Protein AF-A0A1V5G6Z6-F1 (afdb_monomer_lite)

Foldseek 3Di:
DDLFDKFAADDDPCDFLRHAADFDKFWWDWDADPVFGTWIAGPDGPPDDGQTAGDDFARVVPRRRHMFTAHAAPDHRGHDDRVVSRVSVCVVPVVCVVVVHTDMDGDDDDPPPPDD

Structure (mmCIF, N/CA/C/O backbone):
data_AF-A0A1V5G6Z6-F1
#
_entry.id   AF-A0A1V5G6Z6-F1
#
loop_
_atom_site.group_PDB
_atom_site.id
_atom_site.type_symbol
_atom_site.label_atom_id
_atom_site.label_alt_id
_atom_site.label_comp_id
_atom_site.label_asym_id
_atom_site.label_entity_id
_atom_site.label_seq_id
_atom_site.pdbx_PDB_ins_code
_atom_site.Cartn_x
_atom_site.Cartn_y
_atom_site.Cartn_z
_atom_site.occupancy
_atom_site.B_iso_or_equiv
_atom_site.auth_seq_id
_atom_site.auth_comp_id
_atom_site.auth_asym_id
_atom_site.auth_atom_id
_atom_site.pdbx_PDB_model_num
ATOM 1 N N . MET A 1 1 ? -1.825 18.705 -3.550 1.00 74.00 1 MET A N 1
ATOM 2 C CA . MET A 1 1 ? -0.417 18.332 -3.279 1.00 74.00 1 MET A CA 1
ATOM 3 C C . MET A 1 1 ? -0.271 16.823 -3.416 1.00 74.00 1 MET A C 1
ATOM 5 O O . MET A 1 1 ? -1.168 16.105 -2.994 1.00 74.00 1 MET A O 1
ATOM 9 N N . LYS A 1 2 ? 0.811 16.336 -4.028 1.00 91.12 2 LYS A N 1
ATOM 10 C CA . LYS A 1 2 ? 1.090 14.897 -4.156 1.00 91.12 2 LYS A CA 1
ATOM 11 C C . LYS A 1 2 ? 1.887 14.414 -2.941 1.00 91.12 2 LYS A C 1
ATOM 13 O O . LYS A 1 2 ? 2.914 15.009 -2.642 1.00 91.12 2 LYS A O 1
ATOM 18 N N . VAL A 1 3 ? 1.434 13.345 -2.276 1.00 94.75 3 VAL A N 1
ATOM 19 C CA . VAL A 1 3 ? 2.118 12.769 -1.096 1.00 94.75 3 VAL A CA 1
ATOM 20 C C . VAL A 1 3 ? 3.289 11.870 -1.506 1.00 94.75 3 VAL A C 1
ATOM 22 O O . VAL A 1 3 ? 4.396 12.012 -0.999 1.00 94.75 3 VAL A O 1
ATOM 25 N N . CYS A 1 4 ? 3.059 10.935 -2.429 1.00 97.06 4 CYS A N 1
ATOM 26 C CA . CYS A 1 4 ? 4.069 9.999 -2.925 1.00 97.06 4 CYS A CA 1
ATOM 27 C C . CYS A 1 4 ? 3.668 9.429 -4.298 1.00 97.06 4 CYS A C 1
ATOM 29 O O . CYS A 1 4 ? 2.641 9.805 -4.867 1.00 97.06 4 CYS A O 1
ATOM 31 N N . ASN A 1 5 ? 4.507 8.555 -4.850 1.00 97.44 5 ASN A N 1
ATOM 32 C CA . ASN A 1 5 ? 4.151 7.642 -5.936 1.00 97.44 5 ASN A CA 1
ATOM 33 C C . ASN A 1 5 ? 3.801 6.269 -5.355 1.00 97.44 5 ASN A C 1
ATOM 35 O O . ASN A 1 5 ? 4.155 5.986 -4.213 1.00 97.44 5 ASN A O 1
ATOM 39 N N . THR A 1 6 ? 3.190 5.396 -6.151 1.00 97.38 6 THR A N 1
ATOM 40 C CA . THR A 1 6 ? 3.014 3.983 -5.802 1.00 97.38 6 THR A CA 1
ATOM 41 C C . THR A 1 6 ? 3.621 3.067 -6.859 1.00 97.38 6 THR A C 1
ATOM 43 O O . THR A 1 6 ? 3.761 3.453 -8.019 1.00 97.38 6 THR A O 1
ATOM 46 N N . ILE A 1 7 ? 4.007 1.860 -6.445 1.00 97.81 7 ILE A N 1
ATOM 47 C CA . ILE A 1 7 ? 4.425 0.770 -7.331 1.00 97.81 7 ILE A CA 1
ATOM 48 C C . ILE A 1 7 ? 3.651 -0.507 -7.000 1.00 97.81 7 ILE A C 1
ATOM 50 O O . ILE A 1 7 ? 3.458 -0.862 -5.833 1.00 97.81 7 ILE A O 1
ATOM 54 N N . GLU A 1 8 ? 3.232 -1.214 -8.042 1.00 96.50 8 GLU A N 1
ATOM 55 C CA . GLU A 1 8 ? 2.403 -2.421 -7.985 1.00 96.50 8 GLU A CA 1
ATOM 56 C C . GLU A 1 8 ? 2.824 -3.392 -9.099 1.00 96.50 8 GLU A C 1
ATOM 58 O O . GLU A 1 8 ? 3.654 -3.063 -9.953 1.00 96.50 8 GLU A O 1
ATOM 63 N N . LEU A 1 9 ? 2.269 -4.604 -9.080 1.00 96.56 9 LEU A N 1
ATOM 64 C CA . LEU A 1 9 ? 2.352 -5.531 -10.210 1.00 96.56 9 LEU A CA 1
ATOM 65 C C . LEU A 1 9 ? 1.442 -5.064 -11.362 1.00 96.56 9 LEU A C 1
ATOM 67 O O . LEU A 1 9 ? 0.492 -4.326 -11.117 1.00 96.56 9 LEU A O 1
ATOM 71 N N . PRO A 1 10 ? 1.690 -5.488 -12.613 1.00 95.12 10 PRO A N 1
ATOM 72 C CA . PRO A 1 10 ? 0.754 -5.237 -13.707 1.00 95.12 10 PRO A CA 1
ATOM 73 C C . PRO A 1 10 ? -0.603 -5.906 -13.452 1.00 95.12 10 PRO A C 1
ATOM 75 O O . PRO A 1 10 ? -0.689 -6.906 -12.733 1.00 95.12 10 PRO A O 1
ATOM 78 N N . TRP A 1 11 ? -1.654 -5.383 -14.082 1.00 95.81 11 TRP A N 1
ATOM 79 C CA . TRP A 1 11 ? -2.969 -6.019 -14.067 1.00 95.81 11 TRP A CA 1
ATOM 80 C C . TRP A 1 11 ? -2.919 -7.373 -14.777 1.00 95.81 11 TRP A C 1
ATOM 82 O O . TRP A 1 11 ? -2.422 -7.484 -15.898 1.00 95.81 11 TRP A O 1
ATOM 92 N N . LYS A 1 12 ? -3.426 -8.406 -14.104 1.00 96.25 12 LYS A N 1
ATOM 93 C CA . LYS A 1 12 ? -3.585 -9.767 -14.621 1.00 96.25 12 LYS A CA 1
ATOM 94 C C . LYS A 1 12 ? -4.891 -10.356 -14.099 1.00 96.25 12 LYS A C 1
ATOM 96 O O . LYS A 1 12 ? -4.867 -11.342 -13.368 1.00 96.25 12 LYS A O 1
ATOM 101 N N . GLU A 1 13 ? -6.015 -9.719 -14.416 1.00 95.31 13 GLU A N 1
ATOM 102 C CA . GLU A 1 13 ? -7.361 -10.203 -14.060 1.00 95.31 13 GLU A CA 1
ATOM 103 C C . GLU A 1 13 ? -7.540 -10.480 -12.560 1.00 95.31 13 GLU A C 1
ATOM 105 O O . GLU A 1 13 ? -8.079 -11.510 -12.156 1.00 95.31 13 GLU A O 1
ATOM 110 N N . ASN A 1 14 ? -7.014 -9.588 -11.709 1.00 95.50 14 ASN A N 1
ATOM 111 C CA . ASN A 1 14 ? -7.038 -9.731 -10.249 1.00 95.50 14 ASN A CA 1
ATOM 112 C C . ASN A 1 14 ? -6.470 -11.080 -9.741 1.00 95.50 14 ASN A C 1
ATOM 114 O O . ASN A 1 14 ? -6.810 -11.547 -8.651 1.00 95.50 14 ASN A O 1
ATOM 118 N N . GLN A 1 15 ? -5.599 -11.738 -10.514 1.00 95.19 15 GLN A N 1
ATOM 119 C CA . GLN A 1 15 ? -5.029 -13.024 -10.128 1.00 95.19 15 GLN A CA 1
ATOM 120 C C . GLN A 1 15 ? -4.167 -12.911 -8.875 1.00 95.19 15 GLN A C 1
ATOM 122 O O . GLN A 1 15 ? -3.404 -11.959 -8.656 1.00 95.19 15 GLN A O 1
ATOM 127 N N . SER A 1 16 ? -4.253 -13.944 -8.041 1.00 94.00 16 SER A N 1
ATOM 128 C CA . SER A 1 16 ? -3.618 -13.893 -6.740 1.00 94.00 16 SER A CA 1
ATOM 129 C C . SER A 1 16 ? -2.094 -13.863 -6.814 1.00 94.00 16 SER A C 1
ATOM 131 O O . SER A 1 16 ? -1.470 -14.690 -7.465 1.00 94.00 16 SER A O 1
ATOM 133 N N . ARG A 1 17 ? -1.487 -12.922 -6.081 1.00 93.12 17 ARG A N 1
ATOM 134 C CA . ARG A 1 17 ? -0.030 -12.721 -5.938 1.00 93.12 17 ARG A CA 1
ATOM 135 C C . ARG A 1 17 ? 0.724 -12.272 -7.191 1.00 93.12 17 ARG A C 1
ATOM 137 O O . ARG A 1 17 ? 1.905 -11.963 -7.071 1.00 93.12 17 ARG A O 1
ATOM 144 N N . VAL A 1 18 ? 0.055 -12.196 -8.337 1.00 95.06 18 VAL A N 1
ATOM 145 C CA . VAL A 1 18 ? 0.668 -11.855 -9.630 1.00 95.06 18 VAL A CA 1
ATOM 146 C C . VAL A 1 18 ? 0.048 -10.622 -10.297 1.00 95.06 18 VAL A C 1
ATOM 148 O O . VAL A 1 18 ? 0.592 -10.156 -11.294 1.00 95.06 18 VAL A O 1
ATOM 151 N N . SER A 1 19 ? -1.050 -10.096 -9.744 1.00 95.88 19 SER A N 1
ATOM 152 C CA . SER A 1 19 ? -1.779 -8.923 -10.239 1.00 95.88 19 SER A CA 1
ATOM 153 C C . SER A 1 19 ? -1.819 -7.799 -9.201 1.00 95.88 19 SER A C 1
ATOM 155 O O . SER A 1 19 ? -1.842 -8.077 -7.994 1.00 95.88 19 SER A O 1
ATOM 157 N N . CYS A 1 20 ? -1.905 -6.545 -9.661 1.00 96.62 20 CYS A N 1
ATOM 158 C CA . CYS A 1 20 ? -2.516 -5.471 -8.868 1.00 96.62 20 CYS A CA 1
ATOM 159 C C . CYS A 1 20 ? -4.019 -5.722 -8.653 1.00 96.62 20 CYS A C 1
ATOM 161 O O . CYS A 1 20 ? -4.599 -6.660 -9.215 1.00 96.62 20 CYS A O 1
ATOM 163 N N . ILE A 1 21 ? -4.635 -4.908 -7.796 1.00 97.19 21 ILE A N 1
ATOM 164 C CA . ILE A 1 21 ? -6.052 -5.033 -7.436 1.00 97.19 21 ILE A CA 1
ATOM 165 C C . ILE A 1 21 ? -6.959 -4.257 -8.402 1.00 97.19 21 ILE A C 1
ATOM 167 O O . ILE A 1 21 ? -6.475 -3.357 -9.088 1.00 97.19 21 ILE A O 1
ATOM 171 N N . PRO A 1 22 ? -8.266 -4.576 -8.465 1.00 96.81 22 PRO A N 1
ATOM 172 C CA . PRO A 1 22 ? -9.192 -3.873 -9.342 1.00 96.81 22 PRO A CA 1
ATOM 173 C C . PRO A 1 22 ? -9.309 -2.402 -8.953 1.00 96.81 22 PRO A C 1
ATOM 175 O O . PRO A 1 22 ? -9.161 -2.038 -7.780 1.00 96.81 22 PRO A O 1
ATOM 178 N N . GLU A 1 23 ? -9.658 -1.563 -9.922 1.00 96.88 23 GLU A N 1
ATOM 179 C CA . GLU A 1 23 ? -10.081 -0.199 -9.628 1.00 96.88 23 GLU A CA 1
ATOM 180 C C . GLU A 1 23 ? -11.266 -0.181 -8.664 1.00 96.88 23 GLU A C 1
ATOM 182 O O . GLU A 1 23 ? -12.097 -1.089 -8.641 1.00 96.88 23 GLU A O 1
ATOM 187 N N . GLY A 1 24 ? -11.345 0.865 -7.849 1.00 97.00 24 GLY A N 1
ATOM 188 C CA . GLY A 1 24 ? -12.413 0.980 -6.870 1.00 97.00 24 GLY A CA 1
ATOM 189 C C . GLY A 1 24 ? -12.044 1.834 -5.673 1.00 97.00 24 GLY A C 1
ATOM 190 O O . GLY A 1 24 ? -10.958 2.411 -5.586 1.00 97.00 24 GLY A O 1
ATOM 191 N N . LYS A 1 25 ? -12.985 1.913 -4.731 1.00 98.06 25 LYS A N 1
ATOM 192 C CA . LYS A 1 25 ? -12.825 2.624 -3.465 1.00 98.06 25 LYS A CA 1
ATOM 193 C C . LYS A 1 25 ? -12.828 1.617 -2.324 1.00 98.06 25 LYS A C 1
ATOM 195 O O . LYS A 1 25 ? -13.829 0.946 -2.090 1.00 98.06 25 LYS A O 1
ATOM 200 N N . TYR A 1 26 ? -11.727 1.561 -1.588 1.00 98.31 26 TYR A N 1
ATOM 201 C CA . TYR A 1 26 ? -11.507 0.571 -0.540 1.00 98.31 26 TYR A CA 1
ATOM 202 C C . TYR A 1 26 ? -11.291 1.257 0.802 1.00 98.31 26 TYR A C 1
ATOM 204 O O . TYR A 1 26 ? -10.542 2.230 0.898 1.00 98.31 26 TYR A O 1
ATOM 212 N N . GLN A 1 27 ? -11.941 0.755 1.850 1.00 98.31 27 GLN A N 1
ATOM 213 C CA . GLN A 1 27 ? -11.706 1.239 3.208 1.00 98.31 27 GLN A CA 1
ATOM 214 C C . GLN A 1 27 ? -10.335 0.767 3.694 1.00 98.31 27 GLN A C 1
ATOM 216 O O . GLN A 1 27 ? -9.960 -0.387 3.476 1.00 98.31 27 GLN A O 1
ATOM 221 N N . LEU A 1 28 ? -9.613 1.635 4.397 1.00 98.56 28 LEU A N 1
ATOM 222 C CA . LEU A 1 28 ? -8.330 1.315 5.009 1.00 98.56 28 LEU A CA 1
ATOM 223 C C . LEU A 1 28 ? -8.490 0.983 6.493 1.00 98.56 28 LEU A C 1
ATOM 225 O O . LEU A 1 28 ? -9.268 1.620 7.202 1.00 98.56 28 LEU A O 1
ATOM 229 N N . THR A 1 29 ? -7.699 0.022 6.967 1.00 98.06 29 THR A N 1
ATOM 230 C CA . THR A 1 29 ? -7.587 -0.306 8.394 1.00 98.06 29 THR A CA 1
ATOM 231 C C . THR A 1 29 ? -6.131 -0.254 8.838 1.00 98.06 29 THR A C 1
ATOM 233 O O . THR A 1 29 ? -5.245 -0.788 8.168 1.00 98.06 29 THR A O 1
ATOM 236 N N . LYS A 1 30 ? -5.887 0.378 9.991 1.00 97.62 30 LYS A N 1
ATOM 237 C CA . LYS A 1 30 ? -4.585 0.391 10.669 1.00 97.62 30 LYS A CA 1
ATOM 238 C C . LYS A 1 30 ? -4.225 -1.028 11.105 1.00 97.62 30 LYS A C 1
ATOM 240 O O . LYS A 1 30 ? -5.038 -1.703 11.733 1.00 97.62 30 LYS A O 1
ATOM 245 N N . ARG A 1 31 ? -3.010 -1.485 10.793 1.00 97.19 31 ARG A N 1
ATOM 246 C CA . ARG A 1 31 ? -2.552 -2.832 11.145 1.00 97.19 31 ARG A CA 1
ATOM 247 C C . ARG A 1 31 ? -1.083 -2.844 11.555 1.00 97.19 31 ARG A C 1
ATOM 249 O O . ARG A 1 31 ? -0.264 -2.080 11.050 1.00 97.19 31 ARG A O 1
ATOM 256 N N . TYR A 1 32 ? -0.750 -3.764 12.453 1.00 97.31 32 TYR A N 1
ATOM 257 C CA . TYR A 1 32 ? 0.623 -4.113 12.797 1.00 97.31 32 TYR A CA 1
ATOM 258 C C . TYR A 1 32 ? 0.890 -5.592 12.505 1.00 97.31 32 TYR A C 1
ATOM 260 O O . TYR A 1 32 ? -0.001 -6.436 12.611 1.00 97.31 32 TYR A O 1
ATOM 268 N N . SER A 1 33 ? 2.123 -5.914 12.122 1.00 96.69 33 SER A N 1
ATOM 269 C CA . SER A 1 33 ? 2.623 -7.290 12.073 1.00 96.69 33 SER A CA 1
ATOM 270 C C . SER A 1 33 ? 4.122 -7.308 12.346 1.00 96.69 33 SER A C 1
ATOM 272 O O . SER A 1 33 ? 4.807 -6.350 12.000 1.00 96.69 33 SER A O 1
ATOM 274 N N . LEU A 1 34 ? 4.650 -8.416 12.871 1.00 96.56 34 LEU A N 1
ATOM 275 C CA . LEU A 1 34 ? 6.092 -8.561 13.118 1.00 96.56 34 LEU A CA 1
ATOM 276 C C . LEU A 1 34 ? 6.928 -8.378 11.842 1.00 96.56 34 LEU A C 1
ATOM 278 O O . LEU A 1 34 ? 7.995 -7.778 11.876 1.00 96.56 34 LEU A O 1
ATOM 282 N N . ARG A 1 35 ? 6.424 -8.856 10.697 1.00 93.88 35 ARG A N 1
ATOM 283 C CA . ARG A 1 35 ? 7.144 -8.803 9.418 1.00 93.88 35 ARG A CA 1
ATOM 284 C C . ARG A 1 35 ? 7.209 -7.400 8.812 1.00 93.88 35 ARG A C 1
ATOM 286 O O . ARG A 1 35 ? 8.241 -7.029 8.264 1.00 93.88 35 ARG A O 1
ATOM 293 N N . PHE A 1 36 ? 6.098 -6.664 8.831 1.00 94.75 36 PHE A N 1
ATOM 294 C CA . PHE A 1 36 ? 5.975 -5.387 8.113 1.00 94.75 36 PHE A CA 1
ATOM 295 C C . PHE A 1 36 ? 5.930 -4.165 9.032 1.00 94.75 36 PHE A C 1
ATOM 297 O O . PHE A 1 36 ? 5.894 -3.039 8.543 1.00 94.75 36 PHE A O 1
ATOM 304 N N . GLY A 1 37 ? 5.918 -4.363 10.351 1.00 97.25 37 GLY A N 1
ATOM 305 C CA . GLY A 1 37 ? 5.668 -3.295 11.309 1.00 97.25 37 GLY A CA 1
ATOM 306 C C . GLY A 1 37 ? 4.281 -2.681 11.112 1.00 97.25 37 GLY A C 1
ATOM 307 O O . GLY A 1 37 ? 3.317 -3.380 10.781 1.00 97.25 37 GLY A O 1
ATOM 308 N N . TRP A 1 38 ? 4.189 -1.367 11.310 1.00 98.00 38 TRP A N 1
ATOM 309 C CA . TRP A 1 38 ? 2.983 -0.579 11.063 1.00 98.00 38 TRP A CA 1
ATOM 310 C C . TRP A 1 38 ? 2.730 -0.399 9.565 1.00 98.00 38 TRP A C 1
ATOM 312 O O . TRP A 1 38 ? 3.607 0.043 8.827 1.00 98.00 38 TRP A O 1
ATOM 322 N N . HIS A 1 39 ? 1.520 -0.735 9.128 1.00 98.44 39 HIS A N 1
ATOM 323 C CA . HIS A 1 39 ? 1.089 -0.660 7.735 1.00 98.44 39 HIS A CA 1
ATOM 324 C C . HIS A 1 39 ? -0.443 -0.545 7.644 1.00 98.44 39 HIS A C 1
ATOM 326 O O . HIS A 1 39 ? -1.153 -0.587 8.653 1.00 98.44 39 HIS A O 1
ATOM 332 N N . LEU A 1 40 ? -0.967 -0.417 6.423 1.00 98.62 40 LEU A N 1
ATOM 333 C CA . LEU A 1 40 ? -2.411 -0.358 6.177 1.00 98.62 40 LEU A CA 1
ATOM 334 C C . LEU A 1 40 ? -2.898 -1.632 5.489 1.00 98.62 40 LEU A C 1
ATOM 336 O O . LEU A 1 40 ? -2.217 -2.183 4.625 1.00 98.62 40 LEU A O 1
ATOM 340 N N . LEU A 1 41 ? -4.094 -2.077 5.862 1.00 98.44 41 LEU A N 1
ATOM 341 C CA . LEU A 1 41 ? -4.853 -3.114 5.171 1.00 98.44 41 LEU A CA 1
ATOM 342 C C . LEU A 1 41 ? -5.871 -2.453 4.236 1.00 98.44 41 LEU A C 1
ATOM 344 O O . LEU A 1 41 ? -6.609 -1.565 4.665 1.00 98.44 41 LEU A O 1
ATOM 348 N N . VAL A 1 42 ? -5.925 -2.910 2.987 1.00 98.44 42 VAL A N 1
ATOM 349 C CA . VAL A 1 42 ? -6.968 -2.565 2.016 1.00 98.44 42 VAL A CA 1
ATOM 350 C C . VAL A 1 42 ? -8.084 -3.600 2.144 1.00 98.44 42 VAL A C 1
ATOM 352 O O . VAL A 1 42 ? -7.880 -4.780 1.854 1.00 98.44 42 VAL A O 1
ATOM 355 N N . ASN A 1 43 ? -9.248 -3.179 2.637 1.00 97.81 43 ASN A N 1
ATOM 356 C CA . ASN A 1 43 ? -10.351 -4.092 2.935 1.00 97.81 43 ASN A CA 1
ATOM 357 C C . ASN A 1 43 ? -11.218 -4.381 1.709 1.00 97.81 43 ASN A C 1
ATOM 359 O O . ASN A 1 43 ? -11.322 -3.554 0.806 1.00 97.81 43 ASN A O 1
ATOM 363 N N . ASN A 1 44 ? -11.920 -5.517 1.753 1.00 96.25 44 ASN A N 1
ATOM 364 C CA . ASN A 1 44 ? -12.983 -5.884 0.812 1.00 96.25 44 ASN A CA 1
ATOM 365 C C . ASN A 1 44 ? -12.538 -5.908 -0.661 1.00 96.25 44 ASN A C 1
ATOM 367 O O . ASN A 1 44 ? -13.315 -5.586 -1.557 1.00 96.25 44 ASN A O 1
ATOM 371 N N . VAL A 1 45 ? -11.287 -6.301 -0.920 1.00 96.94 45 VAL A N 1
ATOM 372 C CA . VAL A 1 45 ? -10.835 -6.590 -2.284 1.00 96.94 45 VAL A CA 1
ATOM 373 C C . VAL A 1 45 ? -11.413 -7.942 -2.698 1.00 96.94 45 VAL A C 1
ATOM 375 O O . VAL A 1 45 ? -11.125 -8.967 -2.083 1.00 96.94 45 VAL A O 1
ATOM 378 N N . VAL A 1 46 ? -12.251 -7.952 -3.735 1.00 94.06 46 VAL A N 1
ATOM 379 C CA . VAL A 1 46 ? -12.945 -9.161 -4.205 1.00 94.06 46 VAL A CA 1
ATOM 380 C C . VAL A 1 46 ? -11.935 -10.270 -4.508 1.00 94.06 46 VAL A C 1
ATOM 382 O O . VAL A 1 46 ? -10.954 -10.039 -5.214 1.00 94.06 46 VAL A O 1
ATOM 385 N N . ASN A 1 47 ? -12.170 -11.473 -3.973 1.00 94.12 47 ASN A N 1
ATOM 386 C CA . ASN A 1 47 ? -11.332 -12.668 -4.156 1.00 94.12 47 ASN A CA 1
ATOM 387 C C . ASN A 1 47 ? -9.851 -12.502 -3.760 1.00 94.12 47 ASN A C 1
ATOM 389 O O . ASN A 1 47 ? -8.997 -13.296 -4.166 1.00 94.12 47 ASN A O 1
ATOM 393 N N . ARG A 1 48 ? -9.517 -11.483 -2.958 1.00 95.44 48 ARG A N 1
ATOM 394 C CA . ARG A 1 48 ? -8.153 -11.229 -2.492 1.00 95.44 48 ARG A CA 1
ATOM 395 C C . ARG A 1 48 ? -8.155 -10.960 -0.999 1.00 95.44 48 ARG A C 1
ATOM 397 O O . ARG A 1 48 ? -8.916 -10.153 -0.486 1.00 95.44 48 ARG A O 1
ATOM 404 N N . ASN A 1 49 ? -7.219 -11.596 -0.313 1.00 92.38 49 ASN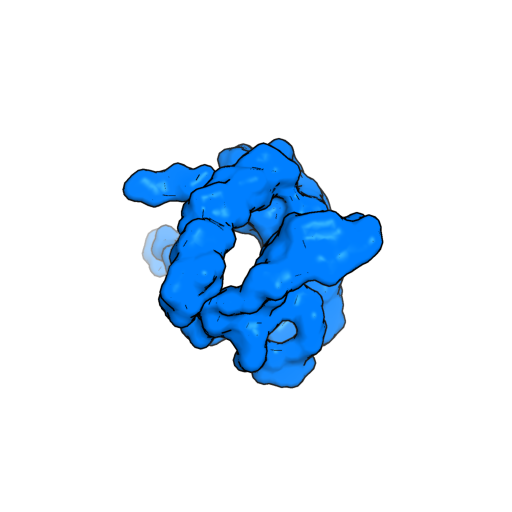 A N 1
ATOM 405 C CA . ASN A 1 49 ? -6.988 -11.376 1.106 1.00 92.38 49 ASN A CA 1
ATOM 406 C C . ASN A 1 49 ? -5.625 -10.728 1.311 1.00 92.38 49 ASN A C 1
ATOM 408 O O . ASN A 1 49 ? -4.691 -10.972 0.544 1.00 92.38 49 ASN A O 1
ATOM 412 N N . TYR A 1 50 ? -5.513 -9.947 2.384 1.00 94.88 50 TYR A N 1
ATOM 413 C CA . TYR A 1 50 ? -4.252 -9.349 2.825 1.00 94.88 50 TYR A CA 1
ATOM 414 C C . TYR A 1 50 ? -3.559 -8.500 1.759 1.00 94.88 50 TYR A C 1
ATOM 416 O O . TYR A 1 50 ? -2.349 -8.588 1.572 1.00 94.88 50 TYR A O 1
ATOM 424 N N . ILE A 1 51 ? -4.333 -7.649 1.088 1.00 98.06 51 ILE A N 1
ATOM 425 C CA . ILE A 1 51 ? -3.776 -6.570 0.280 1.00 98.06 51 ILE A CA 1
ATOM 426 C C . ILE A 1 51 ? -3.318 -5.468 1.226 1.00 98.06 51 ILE A C 1
ATOM 428 O O . ILE A 1 51 ? -4.124 -4.864 1.934 1.00 98.06 51 ILE A O 1
ATOM 432 N N . LEU A 1 52 ? -2.011 -5.243 1.277 1.00 98.31 52 LEU A N 1
ATOM 433 C CA . LEU A 1 52 ? -1.398 -4.304 2.207 1.00 98.31 52 LEU A CA 1
ATOM 434 C C . LEU A 1 52 ? -0.848 -3.089 1.463 1.00 98.31 52 LEU A C 1
ATOM 436 O O . L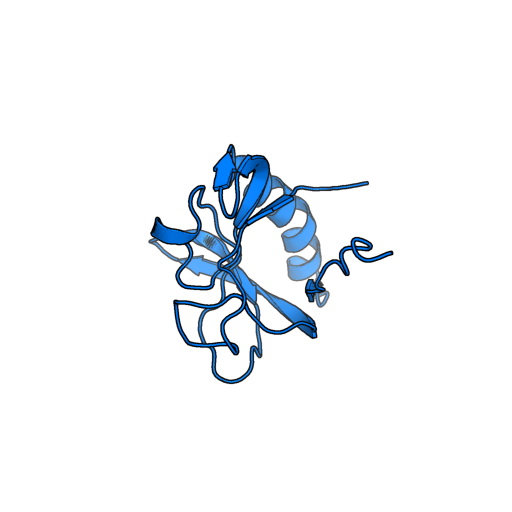EU A 1 52 ? -0.404 -3.200 0.321 1.00 98.31 52 LEU A O 1
ATOM 440 N N . ILE A 1 53 ? -0.800 -1.953 2.154 1.00 98.56 53 ILE A N 1
ATOM 441 C CA . ILE A 1 53 ? 0.062 -0.830 1.786 1.00 98.56 53 ILE A CA 1
ATOM 442 C C . ILE A 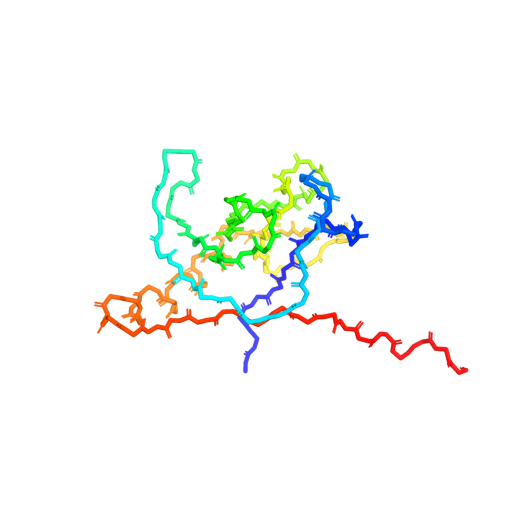1 53 ? 1.278 -0.885 2.707 1.00 98.56 53 ILE A C 1
ATOM 444 O O . ILE A 1 53 ? 1.171 -0.554 3.890 1.00 98.56 53 ILE A O 1
ATOM 448 N N . HIS A 1 54 ? 2.417 -1.344 2.188 1.00 98.44 54 HIS A N 1
ATOM 449 C CA . HIS A 1 54 ? 3.651 -1.523 2.960 1.00 98.44 54 HIS A CA 1
ATOM 450 C C . HIS A 1 54 ? 4.891 -1.159 2.143 1.00 98.44 54 HIS A C 1
ATOM 452 O O . HIS A 1 54 ? 4.833 -0.994 0.930 1.00 98.44 54 HIS A O 1
ATOM 458 N N . ALA A 1 55 ? 6.036 -1.015 2.807 1.00 98.38 55 ALA A N 1
ATOM 459 C CA . ALA A 1 55 ? 7.262 -0.604 2.140 1.00 98.38 55 ALA A CA 1
ATOM 460 C C . ALA A 1 55 ? 7.903 -1.775 1.375 1.00 98.38 55 ALA A C 1
ATOM 462 O O . ALA A 1 55 ? 8.164 -2.827 1.962 1.00 98.38 55 ALA A O 1
ATOM 463 N N . TYR A 1 56 ? 8.182 -1.553 0.092 1.00 98.38 56 TYR A N 1
ATOM 464 C CA . TYR A 1 56 ? 9.074 -2.334 -0.767 1.00 98.38 56 TYR A CA 1
ATOM 465 C C . TYR A 1 56 ? 9.500 -1.474 -1.967 1.00 98.38 56 TYR A C 1
ATOM 467 O O . TYR A 1 56 ? 8.908 -0.422 -2.210 1.00 98.38 56 TYR A O 1
ATOM 475 N N . ASN A 1 57 ? 10.547 -1.876 -2.689 1.00 98.44 57 ASN A N 1
ATOM 476 C CA . ASN A 1 57 ? 11.137 -1.062 -3.763 1.00 98.44 57 ASN A CA 1
ATOM 477 C C . ASN A 1 57 ? 11.118 -1.761 -5.135 1.00 98.44 57 ASN A C 1
ATOM 479 O O . ASN A 1 57 ? 11.279 -1.089 -6.154 1.00 98.44 57 ASN A O 1
ATOM 483 N N . ASP A 1 58 ? 10.898 -3.079 -5.174 1.00 98.19 58 ASP A N 1
ATOM 484 C CA . ASP A 1 58 ? 10.759 -3.862 -6.406 1.00 98.19 58 ASP A CA 1
ATOM 485 C C . ASP A 1 58 ? 9.472 -4.702 -6.361 1.00 98.19 58 ASP A C 1
ATOM 487 O O . ASP A 1 58 ? 9.371 -5.696 -5.636 1.00 98.19 58 ASP A O 1
ATOM 491 N N . ALA A 1 59 ? 8.464 -4.303 -7.141 1.00 97.44 59 ALA A N 1
ATOM 492 C CA . ALA A 1 59 ? 7.160 -4.956 -7.132 1.00 97.44 59 ALA A CA 1
ATOM 493 C C . ALA A 1 59 ? 7.233 -6.427 -7.567 1.00 97.44 59 ALA A C 1
ATOM 495 O O . ALA A 1 59 ? 6.567 -7.267 -6.964 1.00 97.44 59 ALA A O 1
ATOM 496 N N . LEU A 1 60 ? 8.072 -6.767 -8.552 1.00 96.12 60 LEU A N 1
ATOM 497 C CA . LEU A 1 60 ? 8.190 -8.144 -9.044 1.00 96.12 60 LEU A CA 1
ATOM 498 C C . LEU A 1 60 ? 8.757 -9.087 -7.981 1.00 96.12 60 LEU A C 1
ATOM 500 O O . LEU A 1 60 ? 8.379 -10.256 -7.931 1.00 96.12 60 LEU A O 1
ATOM 504 N N . LYS A 1 61 ? 9.643 -8.583 -7.119 1.00 96.00 61 LYS A N 1
ATOM 505 C CA . LYS A 1 61 ? 10.292 -9.384 -6.073 1.00 96.00 61 LYS A CA 1
ATOM 506 C C . LYS A 1 61 ? 9.494 -9.423 -4.773 1.00 96.00 61 LYS A C 1
ATOM 508 O O . LYS A 1 61 ? 9.505 -10.437 -4.074 1.00 96.00 61 LYS A O 1
ATOM 513 N N . GLU A 1 62 ? 8.824 -8.326 -4.429 1.00 96.25 62 GLU A N 1
ATOM 514 C CA . GLU A 1 62 ? 8.362 -8.093 -3.057 1.00 96.25 62 GLU A CA 1
ATOM 515 C C . GLU A 1 62 ? 6.841 -7.919 -2.923 1.00 96.25 62 GLU A C 1
ATOM 517 O O . GLU A 1 62 ? 6.301 -8.278 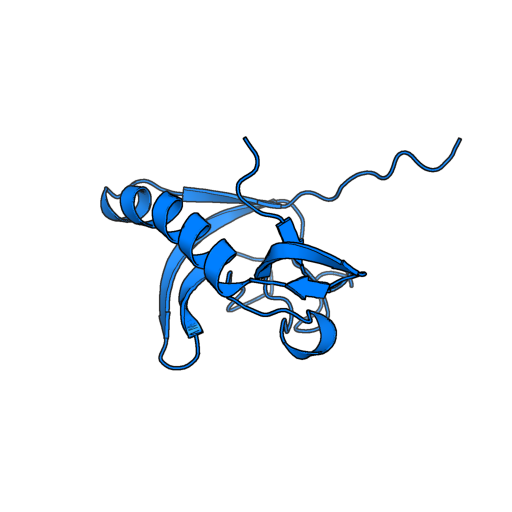-1.877 1.00 96.25 62 GLU A O 1
ATOM 522 N N . SER A 1 63 ? 6.137 -7.427 -3.956 1.00 94.44 63 SER A N 1
ATOM 523 C CA . SER A 1 63 ? 4.731 -6.988 -3.841 1.00 94.44 63 SER A CA 1
ATOM 524 C C . SER A 1 63 ? 3.775 -8.126 -3.481 1.00 94.44 63 SER A C 1
ATOM 526 O O . SER A 1 63 ? 2.946 -7.986 -2.584 1.00 94.44 63 SER A O 1
ATOM 528 N N . LYS A 1 64 ? 3.830 -9.248 -4.216 1.00 93.62 64 LYS A N 1
ATOM 529 C CA . LYS A 1 64 ? 2.805 -10.314 -4.155 1.00 93.62 64 LYS A CA 1
ATOM 530 C C . LYS A 1 64 ? 1.367 -9.761 -4.274 1.00 93.62 64 LYS A C 1
ATOM 532 O O . LYS A 1 64 ? 0.429 -10.290 -3.668 1.00 93.62 64 LYS A O 1
ATOM 537 N N . GLY A 1 65 ? 1.196 -8.698 -5.061 1.00 94.25 65 GLY A N 1
ATOM 538 C CA . GLY A 1 65 ? -0.067 -7.997 -5.294 1.00 94.25 65 GLY A CA 1
ATOM 539 C C . GLY A 1 65 ? -0.464 -6.985 -4.212 1.00 94.25 65 GLY A C 1
ATOM 540 O O . GLY A 1 65 ? -1.610 -6.552 -4.204 1.00 94.25 65 GLY A O 1
ATOM 541 N N . CYS A 1 66 ? 0.443 -6.636 -3.296 1.00 97.75 66 CYS A N 1
ATOM 542 C CA . CYS A 1 66 ? 0.307 -5.476 -2.410 1.00 97.75 66 CYS A CA 1
ATOM 543 C C . CYS A 1 66 ? 0.666 -4.171 -3.143 1.00 97.75 66 CYS A C 1
ATOM 545 O O . CYS A 1 66 ? 1.030 -4.191 -4.320 1.00 97.75 66 CYS A O 1
ATOM 547 N N . ILE A 1 67 ? 0.590 -3.052 -2.419 1.00 98.38 67 ILE A N 1
ATOM 548 C CA . ILE A 1 67 ? 0.879 -1.699 -2.904 1.00 98.38 67 ILE A CA 1
ATOM 549 C C . ILE A 1 67 ? 2.032 -1.115 -2.080 1.00 98.38 67 ILE A C 1
ATOM 551 O O . ILE A 1 67 ? 1.997 -1.176 -0.849 1.00 98.38 67 ILE A O 1
ATOM 555 N N . ALA A 1 68 ? 3.034 -0.512 -2.726 1.00 98.44 68 ALA A N 1
ATOM 556 C CA . ALA A 1 68 ? 4.078 0.238 -2.029 1.00 98.44 68 ALA A CA 1
ATOM 557 C C . ALA A 1 68 ? 4.031 1.710 -2.392 1.00 98.44 68 ALA A C 1
ATOM 559 O O . ALA A 1 68 ? 4.138 2.035 -3.576 1.00 98.44 68 ALA A O 1
ATOM 560 N N . PRO A 1 69 ? 3.978 2.609 -1.399 1.00 98.38 69 PRO A N 1
ATOM 561 C CA . PRO A 1 69 ? 4.334 3.995 -1.616 1.00 98.38 69 PRO A CA 1
ATOM 562 C C . PRO A 1 69 ? 5.854 4.104 -1.807 1.00 98.38 69 PRO A C 1
ATOM 564 O O . PRO A 1 69 ? 6.624 3.465 -1.094 1.00 98.38 69 PRO A O 1
ATOM 567 N N . VAL A 1 70 ? 6.296 4.937 -2.748 1.00 98.56 70 VAL A N 1
ATOM 568 C CA . VAL A 1 70 ? 7.702 5.288 -3.005 1.00 98.56 70 VAL A CA 1
ATOM 569 C C . VAL A 1 70 ? 7.826 6.791 -3.222 1.00 98.56 70 VAL A C 1
ATOM 571 O O . VAL A 1 70 ? 6.932 7.432 -3.779 1.00 98.56 70 VAL A O 1
ATOM 574 N N . SER A 1 71 ? 8.937 7.391 -2.796 1.00 98.06 71 SER A N 1
ATOM 575 C CA . SER A 1 71 ? 9.141 8.829 -3.013 1.00 98.06 71 SER A CA 1
ATOM 576 C C . SER A 1 71 ? 9.458 9.114 -4.480 1.00 98.06 71 SER A C 1
ATOM 578 O O . SER A 1 71 ? 8.929 10.063 -5.052 1.00 98.06 71 SER A O 1
ATOM 580 N N . VAL A 1 72 ? 10.277 8.263 -5.104 1.00 97.88 72 VAL A N 1
ATOM 581 C CA . VAL A 1 72 ? 10.754 8.432 -6.484 1.00 97.88 72 VAL A CA 1
ATOM 582 C C . VAL A 1 72 ? 10.570 7.126 -7.249 1.00 97.88 72 VAL A C 1
ATOM 584 O O . VAL A 1 72 ? 10.900 6.057 -6.732 1.00 97.88 72 VAL A O 1
ATOM 587 N N . LEU A 1 73 ? 10.042 7.222 -8.471 1.00 98.12 73 LEU A N 1
ATOM 588 C CA . LEU A 1 73 ? 9.973 6.112 -9.420 1.00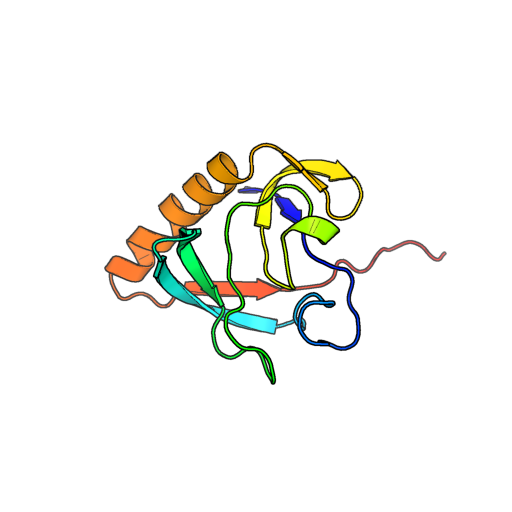 98.12 73 LEU A CA 1
ATOM 589 C C . LEU A 1 73 ? 11.316 5.974 -10.134 1.00 98.12 73 LEU A C 1
ATOM 591 O O . LEU A 1 73 ? 11.888 6.970 -10.568 1.00 98.12 73 LEU A O 1
ATOM 595 N N . THR A 1 74 ? 11.806 4.746 -10.261 1.00 97.75 74 THR A N 1
ATOM 596 C CA . THR A 1 74 ? 13.075 4.438 -10.945 1.00 97.75 74 THR A CA 1
ATOM 597 C C . THR A 1 74 ? 12.887 3.513 -12.144 1.00 97.75 74 THR A C 1
ATOM 599 O O . THR A 1 74 ? 13.828 3.280 -12.895 1.00 97.75 74 THR A O 1
ATOM 602 N N . GLY A 1 75 ? 11.675 2.991 -12.344 1.00 95.88 75 GLY A N 1
ATOM 603 C CA . GLY A 1 75 ? 11.296 2.190 -13.500 1.00 95.88 75 GLY A CA 1
ATOM 604 C C . GLY A 1 75 ? 9.938 1.523 -13.301 1.00 95.88 75 GLY A C 1
ATOM 605 O O . GLY A 1 75 ? 9.269 1.727 -12.286 1.00 95.88 75 GLY A O 1
ATOM 606 N N . ASN A 1 76 ? 9.535 0.687 -14.257 1.00 94.75 76 ASN A N 1
ATOM 607 C CA . ASN A 1 76 ? 8.273 -0.049 -14.178 1.00 94.75 76 ASN A CA 1
ATOM 608 C C . ASN A 1 76 ? 8.251 -0.961 -12.946 1.00 94.75 76 ASN A C 1
ATOM 610 O O . ASN A 1 76 ? 9.106 -1.835 -12.794 1.00 94.75 76 ASN A O 1
ATOM 614 N N . GLY A 1 77 ? 7.287 -0.729 -12.052 1.00 96.12 77 GLY A N 1
ATOM 615 C CA . GLY A 1 77 ? 7.172 -1.458 -10.788 1.00 96.12 77 GLY A CA 1
ATOM 616 C C . GLY A 1 77 ? 8.357 -1.255 -9.834 1.00 96.12 77 GLY A C 1
ATOM 617 O O . GLY A 1 77 ? 8.529 -2.057 -8.918 1.00 96.12 77 GLY A O 1
ATOM 618 N N . LYS A 1 78 ? 9.188 -0.223 -10.039 1.00 98.19 78 LYS A N 1
ATOM 619 C CA . LYS A 1 78 ? 10.393 0.040 -9.243 1.00 98.19 78 LYS A CA 1
ATOM 620 C C . LYS A 1 78 ? 10.449 1.479 -8.753 1.00 98.19 78 LYS A C 1
ATOM 622 O O . LYS A 1 78 ? 10.150 2.430 -9.477 1.00 98.19 78 LYS A O 1
ATOM 627 N N . GLY A 1 79 ? 10.880 1.637 -7.511 1.00 98.25 79 GLY A N 1
ATOM 628 C CA . GLY A 1 79 ? 11.076 2.942 -6.902 1.00 98.25 79 GLY A CA 1
ATOM 629 C C . GLY A 1 79 ? 12.017 2.881 -5.712 1.00 98.25 79 GLY A C 1
ATOM 630 O O . GLY A 1 79 ? 12.534 1.827 -5.356 1.00 98.25 79 GLY A O 1
ATOM 631 N N . ILE A 1 80 ? 12.256 4.034 -5.097 1.00 98.50 80 ILE A N 1
ATOM 632 C CA . ILE A 1 80 ? 13.145 4.161 -3.939 1.00 98.50 80 ILE A CA 1
ATOM 633 C C . ILE A 1 80 ? 12.486 4.938 -2.800 1.00 98.50 80 ILE A C 1
ATOM 635 O O . ILE A 1 80 ? 11.520 5.684 -2.986 1.00 98.50 80 ILE A O 1
ATOM 639 N N . ARG A 1 81 ? 13.064 4.784 -1.602 1.00 98.12 81 ARG A N 1
ATOM 640 C CA . ARG A 1 81 ? 12.636 5.441 -0.354 1.00 98.12 81 ARG A CA 1
ATOM 641 C C . ARG A 1 81 ? 11.202 5.082 0.070 1.00 98.12 81 ARG A C 1
ATOM 643 O O . ARG A 1 81 ? 10.505 5.904 0.659 1.00 98.12 81 ARG A O 1
ATOM 650 N N . SER A 1 82 ? 10.779 3.836 -0.157 1.00 98.31 82 SER A N 1
ATOM 651 C CA . SER A 1 82 ? 9.435 3.369 0.224 1.00 98.31 82 SER A CA 1
ATOM 652 C C . SER A 1 82 ? 9.098 3.516 1.704 1.00 98.31 82 SER A C 1
ATOM 654 O O . SER A 1 82 ? 7.970 3.845 2.046 1.00 98.31 82 SER A O 1
ATOM 656 N N . ARG A 1 83 ? 10.075 3.344 2.602 1.00 98.25 83 ARG A N 1
ATOM 657 C CA . ARG A 1 83 ? 9.868 3.540 4.048 1.00 98.25 83 ARG A CA 1
ATOM 658 C C . ARG A 1 83 ? 9.501 4.983 4.398 1.00 98.25 83 ARG A C 1
ATOM 660 O O . ARG A 1 83 ? 8.573 5.190 5.169 1.00 98.25 83 ARG A O 1
ATOM 667 N N . VAL A 1 84 ? 10.186 5.957 3.796 1.00 98.12 84 VAL A N 1
ATOM 668 C CA . VAL A 1 84 ? 9.903 7.388 3.999 1.00 98.12 84 VAL A CA 1
ATOM 669 C C . VAL A 1 84 ? 8.523 7.728 3.444 1.00 98.12 84 VAL A C 1
ATOM 671 O O . VAL A 1 84 ? 7.715 8.357 4.119 1.00 98.12 84 VAL A O 1
ATOM 674 N N . ALA A 1 85 ? 8.219 7.254 2.233 1.00 98.44 85 ALA A N 1
ATOM 675 C CA . ALA A 1 85 ? 6.911 7.459 1.623 1.00 98.44 85 ALA A CA 1
ATOM 676 C C . ALA A 1 85 ? 5.780 6.816 2.443 1.00 98.44 85 ALA A C 1
ATOM 678 O O . ALA A 1 85 ? 4.742 7.440 2.644 1.00 98.44 85 ALA A O 1
ATOM 679 N N . LEU A 1 86 ? 5.992 5.606 2.971 1.00 98.56 86 LEU A N 1
ATOM 680 C CA . LEU A 1 86 ? 5.035 4.946 3.854 1.00 98.56 86 LEU A CA 1
ATOM 681 C C . LEU A 1 86 ? 4.820 5.757 5.130 1.00 98.56 86 LEU A C 1
ATOM 683 O O . LEU A 1 86 ? 3.675 6.007 5.475 1.00 98.56 86 LEU A O 1
ATOM 687 N N . GLN A 1 87 ? 5.882 6.214 5.797 1.00 98.19 87 GLN A N 1
ATOM 688 C CA . GLN A 1 87 ? 5.761 7.032 7.010 1.00 98.19 87 GLN A CA 1
ATOM 689 C C . GLN A 1 87 ? 4.913 8.289 6.784 1.00 98.19 87 GLN A C 1
ATOM 691 O O . GLN A 1 87 ? 4.048 8.573 7.607 1.00 98.19 87 GLN A O 1
ATOM 696 N N . LEU A 1 88 ? 5.093 8.979 5.652 1.00 98.00 88 LEU A N 1
ATOM 697 C CA . LEU A 1 88 ? 4.266 10.133 5.279 1.00 98.00 88 LEU A CA 1
ATOM 698 C C . LEU A 1 88 ? 2.793 9.757 5.070 1.00 98.00 88 LEU A C 1
ATOM 700 O O . LEU A 1 88 ? 1.897 10.481 5.492 1.00 98.00 88 LEU A O 1
ATOM 704 N N . VAL A 1 89 ? 2.519 8.614 4.435 1.00 98.19 89 VAL A N 1
ATOM 705 C CA . VAL A 1 89 ? 1.141 8.119 4.294 1.00 98.19 89 VAL A CA 1
ATOM 706 C C . VAL A 1 89 ? 0.544 7.803 5.668 1.00 98.19 89 VAL A C 1
ATOM 708 O O . VAL A 1 89 ? -0.574 8.223 5.961 1.00 98.19 89 VAL A O 1
ATOM 711 N N . LEU A 1 90 ? 1.282 7.103 6.533 1.00 98.31 90 LEU A N 1
ATOM 712 C CA . LEU A 1 90 ? 0.803 6.735 7.866 1.00 98.31 90 LEU A CA 1
ATOM 713 C C . LEU A 1 90 ? 0.562 7.966 8.748 1.00 98.31 90 LEU A C 1
ATOM 715 O O . LEU A 1 90 ? -0.438 7.993 9.459 1.00 98.31 90 LEU A O 1
ATOM 719 N N . SER A 1 91 ? 1.409 8.999 8.670 1.00 97.94 91 SER A N 1
ATOM 720 C CA . SER A 1 91 ? 1.242 10.229 9.458 1.00 97.94 91 SER A CA 1
ATOM 721 C C . SER A 1 91 ? -0.008 11.024 9.079 1.00 97.94 91 SER A C 1
ATOM 723 O O . SER A 1 91 ? -0.497 11.802 9.888 1.00 97.94 91 SER A O 1
ATOM 725 N N . ILE A 1 92 ? -0.528 10.834 7.863 1.00 97.19 92 ILE A N 1
ATOM 726 C CA . ILE A 1 92 ? -1.785 11.440 7.404 1.00 97.19 92 ILE A CA 1
ATOM 727 C C . ILE A 1 92 ? -2.976 10.551 7.779 1.00 97.19 92 ILE A C 1
ATOM 729 O O . ILE A 1 92 ? -4.001 11.039 8.245 1.00 97.19 92 ILE A O 1
ATOM 733 N N . VAL A 1 93 ? -2.856 9.237 7.571 1.00 97.81 93 VAL A N 1
ATOM 734 C CA . VAL A 1 93 ? -3.985 8.303 7.689 1.00 97.81 93 VAL A CA 1
ATOM 735 C C . VAL A 1 93 ? -4.276 7.911 9.139 1.00 97.81 93 VAL A C 1
ATOM 737 O O . VAL A 1 93 ? -5.441 7.792 9.514 1.00 97.81 93 VAL A O 1
ATOM 740 N N . TYR A 1 94 ? -3.252 7.682 9.963 1.00 98.19 94 TYR A N 1
ATOM 741 C CA . TYR A 1 94 ? -3.447 7.171 11.325 1.00 98.19 94 TYR A CA 1
ATOM 742 C C . TYR A 1 94 ? -4.201 8.127 12.249 1.00 98.19 94 TYR A C 1
ATOM 744 O O . TYR A 1 94 ? -5.119 7.635 12.901 1.00 98.19 94 TYR A O 1
ATOM 752 N N . PRO A 1 95 ? -3.921 9.445 12.274 1.00 98.31 95 PRO A N 1
ATOM 753 C CA . PRO A 1 95 ? -4.680 10.363 13.121 1.00 98.31 95 PRO A CA 1
ATOM 754 C C . PRO A 1 95 ? -6.181 10.344 12.818 1.00 98.31 95 PRO A C 1
ATOM 756 O O . PRO A 1 95 ? -7.000 10.421 13.727 1.00 98.31 95 PRO A O 1
ATOM 759 N N . GLU A 1 96 ? -6.560 10.200 11.547 1.00 98.31 96 GLU A N 1
ATOM 760 C CA . GLU A 1 96 ? -7.968 10.134 11.151 1.00 98.31 96 GLU A CA 1
ATOM 761 C C . GLU A 1 96 ? -8.619 8.814 11.570 1.00 98.31 96 GLU A C 1
ATOM 763 O O . GLU A 1 96 ? -9.715 8.815 12.129 1.00 98.31 96 GLU A O 1
ATOM 768 N N . LEU A 1 97 ? -7.923 7.691 11.385 1.00 97.81 97 LEU A N 1
ATOM 769 C CA . LEU A 1 97 ? -8.406 6.397 11.871 1.00 97.81 97 LEU A CA 1
ATOM 770 C C . LEU A 1 97 ? -8.544 6.371 13.404 1.00 97.81 97 LEU A C 1
ATOM 772 O O . LEU A 1 97 ? -9.492 5.785 13.919 1.00 97.81 97 LEU A O 1
ATOM 776 N N . GLU A 1 98 ? -7.630 7.011 14.136 1.00 97.06 98 GLU A N 1
ATOM 777 C CA . GLU A 1 98 ? -7.641 7.091 15.606 1.00 97.06 98 GLU A CA 1
ATOM 778 C C . GLU A 1 98 ? -8.779 7.960 16.150 1.00 97.06 98 GLU A C 1
ATOM 780 O O . GLU A 1 98 ? -9.316 7.660 17.213 1.00 97.06 98 GLU A O 1
ATOM 785 N N . LYS A 1 99 ? -9.222 8.971 15.394 1.00 98.06 99 LYS A N 1
ATOM 786 C CA . LYS A 1 99 ? -10.452 9.731 15.685 1.00 98.06 99 LYS A CA 1
ATOM 787 C C . LYS A 1 99 ? -11.736 8.931 15.420 1.00 98.06 99 LYS A C 1
ATOM 789 O O . LYS A 1 99 ? -12.826 9.436 15.663 1.00 98.06 99 LYS A O 1
ATOM 794 N N . GLY A 1 100 ? -11.627 7.712 14.888 1.00 97.00 100 GLY A N 1
ATOM 795 C CA . GLY A 1 100 ? -12.766 6.893 14.472 1.00 97.00 100 GLY A CA 1
ATOM 796 C C . GLY A 1 100 ? -13.305 7.232 13.079 1.00 97.00 100 GLY A C 1
ATOM 797 O O . GLY A 1 100 ? -14.310 6.655 12.657 1.00 97.00 100 GLY A O 1
ATOM 798 N N . ASN A 1 101 ? -12.643 8.123 12.330 1.00 98.19 101 ASN A N 1
ATOM 799 C CA . ASN A 1 101 ? -13.049 8.443 10.966 1.00 98.19 101 ASN A CA 1
ATOM 800 C C . ASN A 1 101 ? -12.741 7.269 10.029 1.00 98.19 101 ASN A C 1
ATOM 802 O O . ASN A 1 101 ? -11.712 6.597 10.127 1.00 98.19 101 ASN A O 1
ATOM 806 N N . LYS A 1 102 ? -13.625 7.039 9.056 1.00 98.06 102 LYS A N 1
ATOM 807 C CA . LYS A 1 102 ? -13.383 6.054 7.996 1.00 98.06 102 LYS A CA 1
ATOM 808 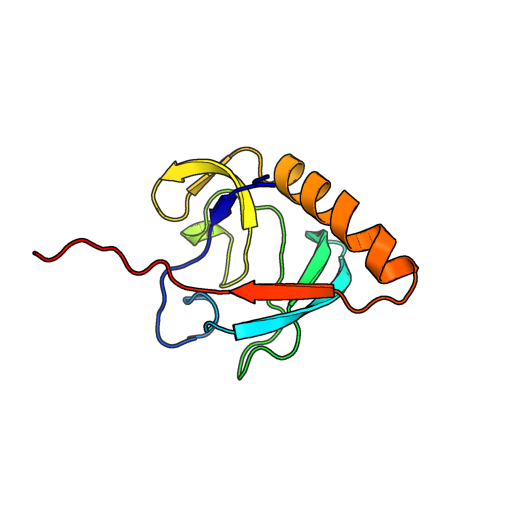C C . LYS A 1 102 ? -12.506 6.676 6.915 1.00 98.06 102 LYS A C 1
ATOM 810 O O . LYS A 1 102 ? -12.923 7.618 6.245 1.00 98.06 102 LYS A O 1
ATOM 815 N N . VAL A 1 103 ? -11.324 6.107 6.700 1.00 98.25 103 VAL A N 1
ATOM 816 C CA . VAL A 1 103 ? -10.419 6.510 5.615 1.00 98.25 103 VAL A CA 1
ATOM 817 C C . VAL A 1 103 ? -10.534 5.528 4.452 1.00 98.25 103 VAL A C 1
ATOM 819 O O . VAL A 1 103 ? -10.613 4.315 4.653 1.00 98.25 103 VAL A O 1
ATOM 822 N N . PHE A 1 104 ? -10.530 6.049 3.226 1.00 98.31 104 PHE A N 1
ATOM 823 C CA . PHE A 1 104 ? -10.637 5.260 2.001 1.00 98.31 104 PHE A CA 1
ATOM 824 C C . PHE A 1 104 ? -9.501 5.592 1.032 1.00 98.31 104 PHE A C 1
ATOM 826 O O . PHE A 1 104 ? -9.121 6.753 0.899 1.00 98.31 104 PHE A O 1
ATOM 833 N N . ILE A 1 105 ? -9.017 4.584 0.306 1.00 97.19 105 ILE A N 1
ATOM 834 C CA . ILE A 1 105 ? -8.171 4.752 -0.879 1.00 97.19 105 ILE A CA 1
ATOM 835 C C . ILE A 1 105 ? -9.015 4.562 -2.138 1.00 97.19 105 ILE A C 1
ATOM 837 O O . ILE A 1 105 ? -9.920 3.729 -2.164 1.00 97.19 105 ILE A O 1
ATOM 841 N N . THR A 1 106 ? -8.723 5.337 -3.180 1.00 97.31 106 THR A N 1
ATOM 842 C CA . THR A 1 106 ? -9.322 5.160 -4.507 1.00 97.31 106 THR A CA 1
ATOM 843 C C . THR A 1 106 ? -8.233 4.730 -5.483 1.00 97.31 106 THR A C 1
ATOM 845 O O . THR A 1 106 ? -7.258 5.457 -5.662 1.00 97.31 106 THR A O 1
ATOM 848 N N . ILE A 1 107 ? -8.399 3.555 -6.085 1.00 95.69 107 ILE A N 1
ATOM 849 C CA . ILE A 1 107 ? -7.513 2.982 -7.104 1.00 95.69 107 ILE A CA 1
ATOM 850 C C . ILE A 1 107 ? -8.139 3.277 -8.465 1.00 95.69 107 ILE A C 1
ATOM 852 O O . ILE A 1 107 ? -9.314 2.972 -8.674 1.00 95.69 107 ILE A O 1
ATOM 856 N N . LYS A 1 108 ? -7.362 3.875 -9.368 1.00 94.62 108 LYS A N 1
ATOM 857 C CA . LYS A 1 108 ? -7.750 4.168 -10.753 1.00 94.62 108 LYS A CA 1
ATOM 858 C C . LYS A 1 108 ? -6.564 3.916 -11.669 1.00 94.62 108 LYS A C 1
ATOM 860 O O . LYS A 1 108 ? -5.444 4.303 -11.323 1.00 94.62 108 LYS A O 1
ATOM 865 N N . SER A 1 109 ? -6.802 3.326 -12.834 1.00 88.06 109 SER A N 1
ATOM 866 C CA . SER A 1 109 ? -5.827 3.355 -13.913 1.00 88.06 109 SER A CA 1
ATOM 867 C C . SER A 1 109 ? -5.657 4.791 -14.397 1.00 88.06 109 SER A C 1
ATOM 869 O O . SER A 1 109 ? -6.564 5.628 -14.335 1.00 88.06 109 SER A O 1
ATOM 871 N N . LYS A 1 110 ? -4.454 5.100 -14.873 1.00 78.19 110 LYS A N 1
ATOM 872 C CA . LYS A 1 110 ? -4.303 6.230 -15.777 1.00 78.19 110 LYS A CA 1
ATOM 873 C C . LYS A 1 110 ? -4.682 5.728 -17.159 1.00 78.19 110 LYS A C 1
ATOM 875 O O . LYS A 1 110 ? -4.012 4.840 -17.679 1.00 78.19 110 LYS A O 1
ATOM 880 N N . VAL A 1 111 ? -5.718 6.319 -17.746 1.00 63.09 111 VAL A N 1
ATOM 881 C CA . VAL A 1 111 ? -5.887 6.269 -19.196 1.00 63.09 111 VAL A CA 1
ATOM 882 C C . VAL A 1 111 ? -4.642 6.935 -19.777 1.00 63.09 111 VAL A C 1
ATOM 884 O O . VAL A 1 111 ? -4.394 8.114 -19.527 1.00 63.09 111 VAL A O 1
ATOM 887 N N . ASN A 1 112 ? -3.806 6.167 -20.470 1.00 53.41 112 ASN A N 1
ATOM 888 C CA . ASN A 1 112 ? -2.761 6.759 -21.286 1.00 53.41 112 ASN A CA 1
ATOM 889 C C . ASN A 1 112 ? -3.458 7.340 -22.518 1.00 53.41 112 ASN A C 1
ATOM 891 O O . ASN A 1 112 ? -3.927 6.585 -23.366 1.00 53.41 112 ASN A O 1
ATOM 895 N N . GLU A 1 113 ? -3.527 8.666 -22.619 1.00 42.53 113 GLU A N 1
ATOM 896 C CA . GLU A 1 113 ? -3.739 9.354 -23.896 1.00 42.53 113 GLU A CA 1
ATOM 897 C C . GLU A 1 113 ? -2.493 9.136 -24.765 1.00 42.53 113 GLU A C 1
ATOM 899 O O . GLU A 1 113 ? -1.612 9.981 -24.882 1.00 42.53 113 GLU A O 1
ATOM 904 N N . ALA A 1 114 ? -2.363 7.932 -25.301 1.00 45.81 114 ALA A N 1
ATOM 905 C CA . ALA A 1 114 ? -1.394 7.591 -26.322 1.00 45.81 114 ALA A CA 1
ATOM 906 C C . ALA A 1 114 ? -2.100 6.612 -27.248 1.00 45.81 114 ALA A C 1
ATOM 908 O O . ALA A 1 114 ? -2.033 5.409 -27.022 1.00 45.81 114 ALA A O 1
ATOM 909 N N . ASN A 1 115 ? -2.886 7.178 -28.167 1.00 39.19 115 ASN A N 1
ATOM 910 C CA . ASN A 1 115 ? -3.288 6.649 -29.471 1.00 39.19 115 ASN A CA 1
ATOM 911 C C . ASN A 1 115 ? -4.153 7.724 -30.153 1.00 39.19 115 ASN A C 1
ATOM 913 O O . ASN A 1 115 ? -5.382 7.662 -30.112 1.00 39.19 115 ASN A O 1
ATOM 917 N N . ASN A 1 116 ? -3.496 8.730 -30.729 1.00 34.75 116 ASN A N 1
ATOM 918 C CA . ASN A 1 116 ? -3.975 9.414 -31.927 1.00 34.75 116 ASN A CA 1
ATOM 919 C C . ASN A 1 116 ? -2.776 9.605 -32.853 1.00 34.75 116 ASN A C 1
ATOM 921 O O . ASN A 1 116 ? -1.752 10.116 -32.343 1.00 34.75 116 ASN A O 1
#

pLDDT: mean 93.94, std 11.75, range [34.75, 98.62]

Secondary structure (DSSP, 8-state):
----EEE-PPPSTT-TTTSPPPSEEEEEEEEEETTTEEEEEE---TT---EEE---SBHHHHTTT-BEEESEEEETTEEE-HHHHHHHHHHHHHHHHHTTPPPEEEE---------

Sequence (116 aa):
MKVCNTIELPWKENQSRVSCIPEGKYQLTKRYSLRFGWHLLVNNVVNRNYILIHAYNDALKESKGCIAPVSVLTGNGKGIRSRVALQLVLSIVYPELEKGNKVFITIKSKVNEANN

Radius of gyration: 14.02 Å; chains: 1; bounding box: 26×32×48 Å